Protein AF-A0A5K1EY61-F1 (afdb_monomer)

Foldseek 3Di:
DVVVLVVQCVVVVVPCVPSVVVVVVVVCCCVPPVLALVNLLCQCQQLLALPDPPHDDDVSSVVSVLVVCVVPPVDVVVSVVVVVVSVCSNVCDDPSVDPVNVVCSNVDDD

Structure (mmCIF, N/CA/C/O backbone):
data_AF-A0A5K1EY61-F1
#
_entry.id   AF-A0A5K1EY61-F1
#
loop_
_atom_site.group_PDB
_atom_site.id
_atom_site.type_symbol
_atom_site.label_atom_id
_atom_site.label_alt_id
_atom_site.label_comp_id
_atom_site.label_asym_id
_atom_site.label_entity_id
_atom_site.label_seq_id
_atom_site.pdbx_PDB_ins_code
_atom_site.Cartn_x
_atom_site.Cartn_y
_atom_site.Cartn_z
_atom_site.occupancy
_atom_site.B_iso_or_equiv
_atom_site.auth_seq_id
_atom_site.auth_comp_id
_atom_site.auth_asym_id
_atom_site.auth_atom_id
_atom_site.pdbx_PDB_model_num
ATOM 1 N N . MET A 1 1 ? -5.819 0.791 8.624 1.00 80.81 1 MET A N 1
ATOM 2 C CA . MET A 1 1 ? -7.039 0.829 9.470 1.00 80.81 1 MET A CA 1
ATOM 3 C C . MET A 1 1 ? -6.735 1.360 10.883 1.00 80.81 1 MET A C 1
ATOM 5 O O . MET A 1 1 ? -7.603 1.911 11.556 1.00 80.81 1 MET A O 1
ATOM 9 N N . ASP A 1 2 ? -5.477 1.289 11.313 1.00 83.31 2 ASP A N 1
ATOM 10 C CA . ASP A 1 2 ? -5.056 1.520 12.703 1.00 83.31 2 ASP A CA 1
ATOM 11 C C . ASP A 1 2 ? -5.276 2.942 13.202 1.00 83.31 2 ASP A C 1
ATOM 13 O O . ASP A 1 2 ? -5.780 3.120 14.304 1.00 83.31 2 ASP A O 1
ATOM 17 N N . ARG A 1 3 ? -5.040 3.961 12.366 1.00 86.12 3 ARG A N 1
ATOM 18 C CA . ARG A 1 3 ? -5.300 5.365 12.738 1.00 86.12 3 ARG A CA 1
ATOM 19 C C . ARG A 1 3 ? -6.744 5.602 13.191 1.00 86.12 3 ARG A C 1
ATOM 21 O O . ARG A 1 3 ? -6.980 6.357 14.128 1.00 86.12 3 ARG A O 1
ATOM 28 N N . ALA A 1 4 ? -7.716 4.960 12.537 1.00 88.75 4 ALA A N 1
ATOM 29 C CA . ALA A 1 4 ? -9.123 5.081 12.914 1.00 88.75 4 ALA A CA 1
ATOM 30 C C . ALA A 1 4 ? -9.401 4.376 14.250 1.00 88.75 4 ALA A C 1
ATOM 32 O O . ALA A 1 4 ? -10.068 4.930 15.123 1.00 88.75 4 ALA A O 1
ATOM 33 N N . LYS A 1 5 ? -8.836 3.179 14.443 1.00 92.19 5 LYS A N 1
ATOM 34 C CA . LYS A 1 5 ? -8.915 2.435 15.706 1.00 92.19 5 LYS A CA 1
ATOM 35 C C . LYS A 1 5 ? -8.301 3.204 16.873 1.00 92.19 5 LYS A C 1
ATOM 37 O O . LYS A 1 5 ? -8.934 3.304 17.926 1.00 92.19 5 LYS A O 1
ATOM 42 N N . GLU A 1 6 ? -7.116 3.773 16.683 1.00 93.88 6 GLU A N 1
ATOM 43 C CA . GLU A 1 6 ? -6.425 4.604 17.671 1.00 93.88 6 GLU A CA 1
ATOM 44 C C . GLU A 1 6 ? -7.254 5.835 18.039 1.00 93.88 6 GLU A C 1
ATOM 46 O O . GLU A 1 6 ? -7.512 6.049 19.220 1.00 93.88 6 GLU A O 1
ATOM 51 N N . ALA A 1 7 ? -7.792 6.562 17.054 1.00 95.06 7 ALA A N 1
ATOM 52 C CA . ALA A 1 7 ? -8.670 7.702 17.317 1.00 95.06 7 ALA A CA 1
ATOM 53 C C . ALA A 1 7 ? -9.920 7.309 18.131 1.00 95.06 7 ALA A C 1
ATOM 55 O O . ALA A 1 7 ? -10.313 8.022 19.054 1.00 95.06 7 ALA A O 1
ATOM 56 N N . ILE A 1 8 ? -10.528 6.149 17.849 1.00 95.12 8 ILE A N 1
ATOM 57 C CA . ILE A 1 8 ? -11.657 5.627 18.639 1.00 95.12 8 ILE A CA 1
ATOM 58 C C . ILE A 1 8 ? -11.219 5.316 20.076 1.00 95.12 8 ILE A C 1
ATOM 60 O O . ILE A 1 8 ? -11.918 5.683 21.023 1.00 95.12 8 ILE A O 1
ATOM 64 N N . ARG A 1 9 ? -10.072 4.651 20.262 1.00 96.12 9 ARG A N 1
ATOM 65 C CA . ARG A 1 9 ? -9.521 4.354 21.594 1.00 96.12 9 ARG A CA 1
ATOM 66 C C . ARG A 1 9 ? -9.304 5.639 22.388 1.00 96.12 9 ARG A C 1
ATOM 68 O O . ARG A 1 9 ? -9.690 5.698 23.558 1.00 96.12 9 ARG A O 1
ATOM 75 N N . ASP A 1 10 ? -8.704 6.639 21.757 1.00 96.25 10 ASP A N 1
ATOM 76 C CA . ASP A 1 10 ? -8.328 7.896 22.396 1.00 96.25 10 ASP A CA 1
ATOM 77 C C . ASP A 1 10 ? -9.579 8.710 22.768 1.00 96.25 10 ASP A C 1
ATOM 79 O O . ASP A 1 10 ? -9.705 9.154 23.912 1.00 96.25 10 ASP A O 1
ATOM 83 N N . ASN A 1 11 ? -10.583 8.767 21.884 1.00 95.94 11 ASN A N 1
ATOM 84 C CA . ASN A 1 11 ? -11.894 9.364 22.176 1.00 95.94 11 ASN A CA 1
ATOM 85 C C . ASN A 1 11 ? -12.618 8.665 23.338 1.00 95.94 11 ASN A C 1
ATOM 87 O O . ASN A 1 11 ? -13.291 9.308 24.145 1.00 95.94 11 ASN A O 1
ATOM 91 N N . MET A 1 12 ? -12.442 7.348 23.472 1.00 95.81 12 MET A N 1
ATOM 92 C CA . MET A 1 12 ? -12.976 6.558 24.587 1.00 95.81 12 MET A CA 1
ATOM 93 C C . MET A 1 12 ? -12.073 6.592 25.832 1.00 95.81 12 MET A C 1
ATOM 95 O O . MET A 1 12 ? -12.284 5.815 26.770 1.00 95.81 12 MET A O 1
ATOM 99 N N . LYS A 1 13 ? -11.071 7.483 25.872 1.00 96.00 13 LYS A N 1
ATOM 100 C CA . LYS A 1 13 ? -10.114 7.660 26.979 1.00 96.00 13 LYS A CA 1
ATOM 101 C C . LYS A 1 13 ? -9.411 6.357 27.372 1.00 96.00 13 LYS A C 1
ATOM 103 O O . LYS A 1 13 ? -9.231 6.072 28.555 1.00 96.00 13 LYS A O 1
ATOM 108 N N . GLY A 1 14 ? -9.112 5.501 26.395 1.00 94.62 14 GLY A N 1
ATOM 109 C CA . GLY A 1 14 ? -8.476 4.205 26.633 1.00 94.62 14 GLY A CA 1
ATOM 110 C C . GLY A 1 14 ? -9.349 3.184 27.376 1.00 94.62 14 GLY A C 1
ATOM 111 O O . GLY A 1 14 ? -8.860 2.110 27.733 1.00 94.62 14 GLY A O 1
ATOM 112 N N . LYS A 1 15 ? -10.650 3.443 27.579 1.00 95.81 15 LYS A N 1
ATOM 113 C CA . LYS A 1 15 ? -11.561 2.505 28.253 1.00 95.81 15 LYS A CA 1
ATOM 114 C C . LYS A 1 15 ? -11.868 1.304 27.358 1.00 95.81 15 LYS A C 1
ATOM 116 O O . LYS A 1 15 ? -12.830 1.311 26.592 1.00 95.81 15 LYS A O 1
ATOM 121 N N . LYS A 1 16 ? -11.074 0.239 27.510 1.00 94.62 16 LYS A N 1
ATOM 122 C CA . LYS A 1 16 ? -11.127 -0.995 26.700 1.00 94.62 16 LYS A CA 1
ATOM 123 C C . LYS A 1 16 ? -12.533 -1.570 26.513 1.00 94.62 16 LYS A C 1
ATOM 125 O O . LYS A 1 16 ? -12.886 -1.955 25.405 1.00 94.62 16 LYS A O 1
ATOM 130 N N . LYS A 1 17 ? -13.357 -1.566 27.567 1.00 96.19 17 LYS A N 1
ATOM 131 C CA . LYS A 1 17 ? -14.745 -2.065 27.520 1.00 96.19 17 LYS A CA 1
ATOM 132 C C . LYS A 1 17 ? -15.632 -1.326 26.505 1.00 96.19 17 LYS A C 1
ATOM 134 O O . LYS A 1 17 ? -16.586 -1.917 26.023 1.00 96.19 17 LYS A O 1
ATOM 139 N N . LEU A 1 18 ? -15.324 -0.066 26.189 1.00 94.12 18 LEU A N 1
ATOM 140 C CA . LEU A 1 18 ? -16.120 0.765 25.282 1.00 94.12 18 LEU A CA 1
ATOM 141 C C . LEU A 1 18 ? -15.687 0.613 23.820 1.00 94.12 18 LEU A C 1
ATOM 143 O O . LEU A 1 18 ? -16.538 0.484 22.948 1.00 94.12 18 LEU A O 1
ATOM 147 N N . TYR A 1 19 ? -14.378 0.610 23.540 1.00 95.94 19 TYR A N 1
ATOM 148 C CA . TYR A 1 19 ? -13.897 0.589 22.153 1.00 95.94 19 TYR A CA 1
ATOM 149 C C . TYR A 1 19 ? -13.656 -0.815 21.590 1.00 95.94 19 TYR A C 1
ATOM 151 O O . TYR A 1 19 ? -13.718 -0.975 20.376 1.00 95.94 19 TYR A O 1
ATOM 159 N N . MET A 1 20 ? -13.406 -1.840 22.417 1.00 96.31 20 MET A N 1
ATOM 160 C CA . MET A 1 20 ? -13.146 -3.193 21.897 1.00 96.31 20 MET A CA 1
ATOM 161 C C . MET A 1 20 ? -14.306 -3.781 21.084 1.00 96.31 20 MET A C 1
ATOM 163 O O . MET A 1 20 ? -14.026 -4.361 20.036 1.00 96.31 20 MET A O 1
A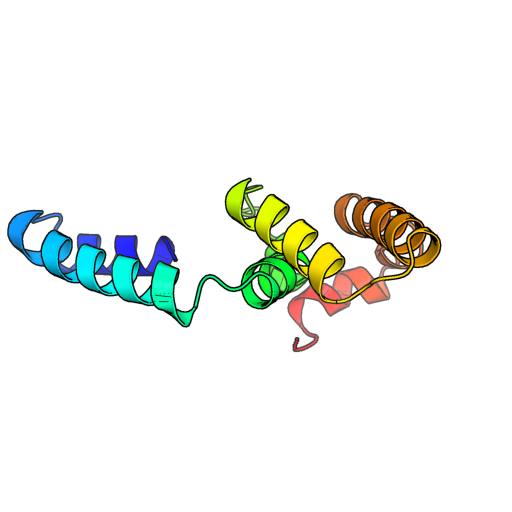TOM 167 N N . PRO A 1 21 ? -15.586 -3.632 21.488 1.00 96.62 21 PRO A N 1
ATOM 168 C CA . PRO A 1 21 ? -16.701 -4.083 20.655 1.00 96.62 21 PRO A CA 1
ATOM 169 C C . PRO A 1 21 ? -16.729 -3.377 19.293 1.00 96.62 21 PRO A C 1
ATOM 171 O O . PRO A 1 21 ? -16.976 -4.012 18.275 1.00 96.62 21 PRO A O 1
ATOM 174 N N . ILE A 1 22 ? -16.407 -2.078 19.267 1.00 94.44 22 ILE A N 1
ATOM 175 C CA . ILE A 1 22 ? -16.347 -1.282 18.035 1.00 94.44 22 ILE A CA 1
ATOM 176 C C . ILE A 1 22 ? -15.204 -1.774 17.146 1.00 94.44 22 ILE A C 1
ATOM 178 O O . ILE A 1 22 ? -15.415 -2.023 15.965 1.00 94.44 22 ILE A O 1
ATOM 182 N N . TRP A 1 23 ? 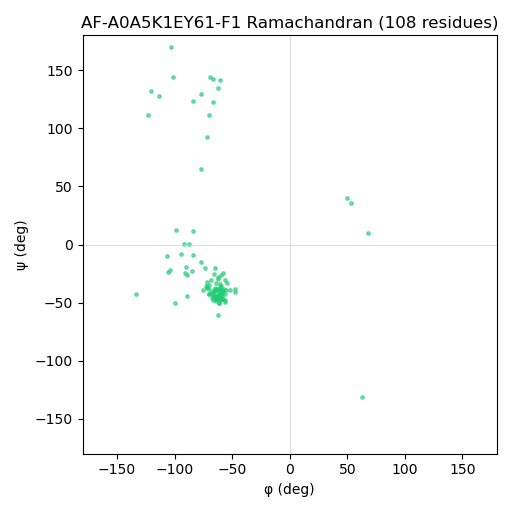-14.006 -1.965 17.706 1.00 94.75 23 TRP A N 1
ATOM 183 C CA . TRP A 1 23 ? -12.865 -2.510 16.968 1.00 94.75 23 TRP A CA 1
ATOM 184 C C . TRP A 1 23 ? -13.187 -3.870 16.355 1.00 94.75 23 TRP A C 1
ATOM 186 O O . TRP A 1 23 ? -12.883 -4.065 15.185 1.00 94.75 23 TRP A O 1
ATOM 196 N N . LYS A 1 24 ? -13.866 -4.756 17.098 1.00 94.38 24 LYS A N 1
ATOM 197 C CA . LYS A 1 24 ? -14.283 -6.071 16.597 1.00 94.38 24 LYS A CA 1
ATOM 198 C C . LYS A 1 24 ? -15.208 -5.958 15.381 1.00 94.38 24 LYS A C 1
ATOM 200 O O . LYS A 1 24 ? -14.971 -6.627 14.384 1.00 94.38 24 LYS A O 1
ATOM 205 N N . ILE A 1 25 ? -16.213 -5.079 15.434 1.00 92.50 25 ILE A N 1
ATOM 206 C CA . ILE A 1 25 ? -17.108 -4.832 14.291 1.00 92.50 25 ILE A CA 1
ATOM 207 C C . ILE A 1 25 ? -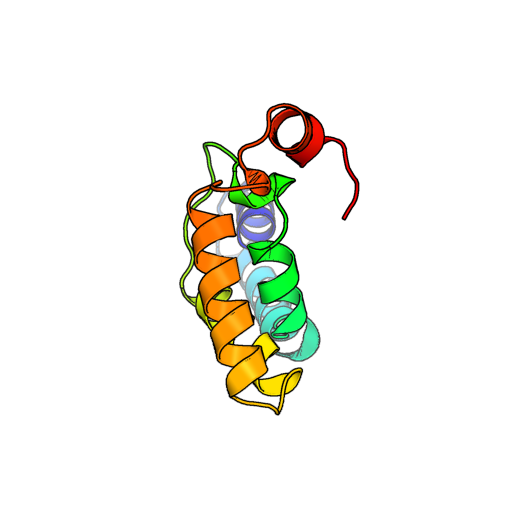16.311 -4.314 13.090 1.00 92.50 25 ILE A C 1
ATOM 209 O O . ILE A 1 25 ? -16.547 -4.739 11.960 1.00 92.50 25 ILE A O 1
ATOM 213 N N . ILE A 1 26 ? -15.367 -3.395 13.316 1.00 89.12 26 ILE A N 1
ATOM 214 C CA . ILE A 1 26 ? -14.558 -2.864 12.220 1.00 89.12 26 ILE A CA 1
ATOM 215 C C . ILE A 1 26 ? -13.649 -3.952 11.640 1.00 89.12 26 ILE A C 1
ATOM 217 O O . ILE A 1 26 ? -13.531 -4.023 10.423 1.00 89.12 26 ILE A O 1
ATOM 221 N N . ASP A 1 27 ? -13.062 -4.813 12.468 1.00 87.94 27 ASP A N 1
ATOM 222 C CA . ASP A 1 27 ? -12.241 -5.938 12.010 1.00 87.94 27 ASP A CA 1
ATOM 223 C C . ASP A 1 27 ? -13.037 -6.920 11.160 1.00 87.94 27 ASP A C 1
ATOM 225 O O . ASP A 1 27 ? -12.616 -7.256 10.058 1.00 87.94 27 ASP A O 1
ATOM 229 N N . GLU A 1 28 ? -14.234 -7.304 11.603 1.00 88.75 28 GLU A N 1
ATOM 230 C CA . GLU A 1 28 ? -15.120 -8.181 10.833 1.00 88.75 28 GLU A CA 1
ATOM 231 C C . GLU A 1 28 ? -15.476 -7.575 9.465 1.00 88.75 28 GLU A C 1
ATOM 233 O O . GLU A 1 28 ? -15.466 -8.266 8.444 1.00 88.75 28 GLU A O 1
ATOM 238 N N . ARG A 1 29 ? -15.749 -6.264 9.411 1.00 85.38 29 ARG A N 1
ATOM 239 C CA . ARG A 1 29 ? -16.028 -5.563 8.145 1.00 85.38 29 ARG A CA 1
ATOM 240 C C . ARG A 1 29 ? -14.788 -5.384 7.284 1.00 85.38 29 ARG A C 1
ATOM 242 O O . ARG A 1 29 ? -14.885 -5.469 6.060 1.00 85.38 29 ARG A O 1
ATOM 249 N N . TRP A 1 30 ? -13.641 -5.146 7.906 1.00 80.00 30 TRP A N 1
ATOM 250 C CA . TRP A 1 30 ? -12.370 -5.042 7.217 1.00 80.00 30 TRP A CA 1
ATOM 251 C C . TRP A 1 30 ? -12.065 -6.370 6.536 1.00 80.00 30 TRP A C 1
ATOM 253 O O . TRP A 1 30 ? -12.083 -6.417 5.312 1.00 80.00 30 TRP A O 1
ATOM 263 N N . SER A 1 31 ? -11.941 -7.462 7.286 1.00 76.69 31 SER A N 1
ATOM 264 C CA . SER A 1 31 ? -11.642 -8.786 6.736 1.00 76.69 31 SER A CA 1
ATOM 265 C C . SER A 1 31 ? -12.694 -9.280 5.735 1.00 76.69 31 SER A C 1
ATOM 267 O O . SER A 1 31 ? -12.336 -9.889 4.733 1.00 76.69 31 SER A O 1
ATOM 269 N N . GLY A 1 32 ? -13.983 -9.011 5.972 1.00 75.00 32 GLY A N 1
ATOM 270 C CA . GLY A 1 32 ? -15.068 -9.539 5.137 1.00 75.00 32 GLY A CA 1
ATOM 271 C C . GLY A 1 32 ? -15.403 -8.731 3.877 1.00 75.00 32 GLY A C 1
ATOM 272 O O . GLY A 1 32 ? -16.014 -9.277 2.960 1.00 75.00 32 GLY A O 1
ATOM 273 N N . GLN A 1 33 ? -15.073 -7.435 3.815 1.00 70.06 33 GLN A N 1
ATOM 274 C CA . GLN A 1 33 ? -15.527 -6.559 2.718 1.00 70.06 33 GLN A CA 1
ATOM 275 C C . GLN A 1 33 ? -14.422 -5.683 2.122 1.00 70.06 33 GLN A C 1
ATOM 277 O O . GLN A 1 33 ? -14.364 -5.533 0.898 1.00 70.06 33 GLN A O 1
ATOM 282 N N . LEU A 1 34 ? -13.565 -5.101 2.965 1.00 64.94 34 LEU A N 1
ATOM 283 C CA . LEU A 1 34 ? -12.619 -4.049 2.567 1.00 64.94 34 LEU A CA 1
ATOM 284 C C . LEU A 1 34 ? -11.171 -4.538 2.428 1.00 64.94 34 LEU A C 1
ATOM 286 O O . LEU A 1 34 ? -10.407 -3.938 1.676 1.00 64.94 34 LEU A O 1
ATOM 290 N N . HIS A 1 35 ? -10.797 -5.645 3.069 1.00 64.50 35 HIS A N 1
ATOM 291 C CA . HIS A 1 35 ? -9.491 -6.293 2.962 1.00 64.50 35 HIS A CA 1
ATOM 292 C C . HIS A 1 35 ? -9.407 -7.081 1.653 1.00 64.50 35 HIS A C 1
ATOM 294 O O . HIS A 1 35 ? -9.381 -8.310 1.616 1.00 64.50 35 HIS A O 1
ATOM 300 N N . ARG A 1 36 ? -9.450 -6.335 0.550 1.00 78.38 36 ARG A N 1
ATOM 301 C CA . ARG A 1 36 ? 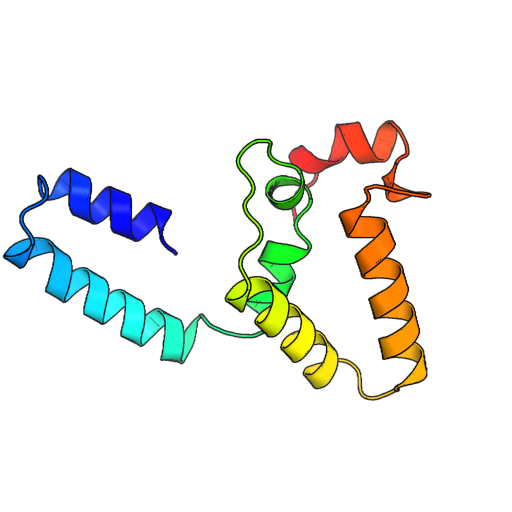-9.264 -6.865 -0.795 1.00 78.38 36 ARG A CA 1
ATOM 302 C C . ARG A 1 36 ? -7.847 -6.551 -1.256 1.00 78.38 36 ARG A C 1
ATOM 304 O O . ARG A 1 36 ? -7.387 -5.436 -0.988 1.00 78.38 36 ARG A O 1
ATOM 311 N N . PRO A 1 37 ? -7.217 -7.455 -2.020 1.00 87.50 37 PRO A N 1
ATOM 312 C CA . PRO A 1 37 ? -5.904 -7.219 -2.610 1.00 87.50 37 PRO A CA 1
ATOM 313 C C . PRO A 1 37 ? -5.793 -5.850 -3.304 1.00 87.50 37 PRO A C 1
ATOM 315 O O . PRO A 1 37 ? -4.823 -5.122 -3.116 1.00 87.50 37 PRO A O 1
ATOM 318 N N . LEU A 1 38 ? -6.861 -5.412 -3.983 1.00 88.94 38 LEU A N 1
ATOM 319 C CA . LEU A 1 38 ? -6.912 -4.106 -4.645 1.00 88.94 38 LEU A CA 1
ATOM 320 C C . LEU A 1 38 ? -6.738 -2.909 -3.693 1.00 88.94 38 LEU A C 1
ATOM 322 O O . LEU A 1 38 ? -6.080 -1.938 -4.053 1.00 88.94 38 LEU A O 1
ATOM 326 N N . HIS A 1 39 ? -7.291 -2.956 -2.477 1.00 88.12 39 HIS A N 1
ATOM 327 C CA . HIS A 1 39 ? -7.109 -1.871 -1.505 1.00 88.12 39 HIS A CA 1
ATOM 328 C C . HIS A 1 39 ? -5.682 -1.846 -0.949 1.00 88.12 39 HIS A C 1
ATOM 330 O O . HIS A 1 39 ? -5.125 -0.765 -0.752 1.00 88.12 39 HIS A O 1
ATOM 336 N N . ALA A 1 40 ? -5.083 -3.020 -0.722 1.00 89.81 40 ALA A N 1
ATOM 337 C CA . ALA A 1 40 ? -3.687 -3.131 -0.309 1.00 89.81 40 ALA A CA 1
ATOM 338 C C . ALA A 1 40 ? -2.749 -2.598 -1.403 1.00 89.81 40 ALA A C 1
ATOM 340 O O . ALA A 1 40 ? -1.909 -1.743 -1.119 1.00 89.81 40 ALA A O 1
ATOM 341 N N . ALA A 1 41 ? -2.970 -2.993 -2.661 1.00 92.00 41 ALA A N 1
ATOM 342 C CA . ALA A 1 41 ? -2.246 -2.472 -3.817 1.00 92.00 41 ALA A CA 1
ATOM 343 C C . ALA A 1 41 ? -2.404 -0.951 -3.966 1.00 92.00 41 ALA A C 1
ATOM 345 O O . ALA A 1 41 ? -1.407 -0.243 -4.099 1.00 92.00 41 ALA A O 1
ATOM 346 N N . ALA A 1 42 ? -3.631 -0.429 -3.868 1.00 91.50 42 ALA A N 1
ATOM 347 C CA . ALA A 1 42 ? -3.893 1.007 -3.960 1.00 91.50 42 ALA A CA 1
ATOM 348 C C . ALA A 1 42 ? -3.169 1.797 -2.860 1.00 91.50 42 ALA A C 1
ATOM 350 O O . ALA A 1 42 ? -2.584 2.843 -3.132 1.00 91.50 42 ALA A O 1
ATOM 351 N N . TYR A 1 43 ? -3.168 1.295 -1.623 1.00 90.00 43 TYR A N 1
ATOM 352 C CA . TYR A 1 43 ? -2.421 1.920 -0.533 1.00 90.00 43 TYR A CA 1
ATOM 353 C C . TYR A 1 43 ? -0.904 1.843 -0.762 1.00 90.00 43 TYR A C 1
ATOM 355 O O . TYR A 1 43 ? -0.211 2.844 -0.572 1.00 90.00 43 TYR A O 1
ATOM 363 N N . TYR A 1 44 ? -0.387 0.684 -1.184 1.00 92.00 44 TYR A N 1
ATOM 364 C CA . TYR A 1 44 ? 1.045 0.461 -1.412 1.00 92.00 44 TYR A CA 1
ATOM 365 C C . TYR A 1 44 ? 1.599 1.366 -2.520 1.00 92.00 44 TYR A C 1
ATOM 367 O O . TYR A 1 44 ? 2.672 1.954 -2.366 1.00 92.00 44 TYR A O 1
ATOM 375 N N . LEU A 1 45 ? 0.867 1.475 -3.631 1.00 91.50 45 LEU A N 1
ATOM 376 C CA . LEU A 1 45 ? 1.280 2.202 -4.832 1.00 91.50 45 LEU A CA 1
ATOM 377 C C . LEU A 1 45 ? 0.993 3.705 -4.761 1.00 91.50 45 LEU A C 1
ATOM 379 O O . LEU A 1 45 ? 1.456 4.442 -5.626 1.00 91.50 45 LEU A O 1
ATOM 383 N N . ASN A 1 46 ? 0.256 4.184 -3.753 1.00 91.38 46 ASN A N 1
ATOM 384 C CA . ASN A 1 46 ? -0.039 5.606 -3.604 1.00 91.38 46 ASN A CA 1
ATOM 385 C C . ASN A 1 46 ? 1.229 6.391 -3.208 1.00 91.38 46 ASN A C 1
ATOM 387 O O . ASN A 1 46 ? 1.674 6.286 -2.057 1.00 91.38 46 ASN A O 1
ATOM 391 N N . PRO A 1 47 ? 1.784 7.253 -4.085 1.00 89.44 47 PRO A N 1
ATOM 392 C CA . PRO A 1 47 ? 3.017 7.983 -3.796 1.00 89.44 47 PRO A CA 1
ATOM 393 C C . PRO A 1 47 ? 2.869 8.963 -2.627 1.00 89.44 47 PRO A C 1
ATOM 395 O O . PRO A 1 47 ? 3.806 9.151 -1.849 1.00 89.44 47 PRO A O 1
ATOM 398 N N . ALA A 1 48 ? 1.684 9.557 -2.463 1.00 89.44 48 ALA A N 1
ATOM 399 C CA . ALA A 1 48 ? 1.400 10.490 -1.378 1.00 89.44 48 ALA A CA 1
ATOM 400 C C . ALA A 1 48 ? 1.450 9.817 -0.001 1.00 89.44 48 ALA A C 1
ATOM 402 O O . ALA A 1 48 ? 1.593 10.511 1.001 1.00 89.44 48 ALA A O 1
ATOM 403 N N . ILE A 1 49 ? 1.326 8.486 0.049 1.00 89.31 49 ILE A N 1
ATOM 404 C CA . ILE A 1 49 ? 1.440 7.676 1.263 1.00 89.31 49 ILE A CA 1
ATOM 405 C C . ILE A 1 49 ? 2.831 7.040 1.349 1.00 89.31 49 ILE A C 1
ATOM 407 O O . ILE A 1 49 ? 3.494 7.172 2.378 1.00 89.31 49 ILE A O 1
ATOM 411 N N . ARG A 1 50 ? 3.287 6.378 0.276 1.00 89.81 50 ARG A N 1
ATOM 412 C CA . ARG A 1 50 ? 4.529 5.586 0.238 1.00 89.81 50 ARG A CA 1
ATOM 413 C C . ARG A 1 50 ? 5.766 6.389 0.624 1.00 89.81 50 ARG A C 1
ATOM 415 O O . ARG A 1 50 ? 6.650 5.857 1.286 1.00 89.81 50 ARG A O 1
ATOM 422 N N . TYR A 1 51 ? 5.829 7.653 0.210 1.00 89.12 51 TYR A N 1
ATOM 423 C CA . TYR A 1 51 ? 6.998 8.511 0.424 1.00 89.12 51 TYR A CA 1
ATOM 424 C C . TYR A 1 51 ? 6.858 9.458 1.623 1.00 89.12 51 TYR A C 1
ATOM 426 O O . TYR A 1 51 ? 7.658 10.384 1.765 1.00 89.12 51 TYR A O 1
ATOM 434 N N . LEU A 1 52 ? 5.857 9.263 2.489 1.00 89.06 52 LEU A N 1
ATOM 435 C CA . LEU A 1 52 ? 5.769 10.033 3.729 1.00 89.06 52 LEU A CA 1
ATOM 436 C C . LEU A 1 52 ? 6.932 9.675 4.664 1.00 89.06 52 LEU A C 1
ATOM 438 O O . LEU A 1 52 ? 7.243 8.494 4.815 1.00 89.06 52 LEU A O 1
ATOM 442 N N . PRO A 1 53 ? 7.508 10.645 5.398 1.00 88.19 53 PRO A N 1
ATOM 443 C CA . PRO A 1 53 ? 8.529 10.359 6.412 1.00 88.19 53 PRO A CA 1
ATOM 444 C C . PRO A 1 53 ? 8.051 9.399 7.511 1.00 88.19 53 PRO A C 1
ATOM 446 O O . PRO A 1 53 ? 8.849 8.732 8.160 1.00 88.19 53 PRO A O 1
ATOM 449 N N . THR A 1 54 ? 6.738 9.343 7.737 1.00 87.69 54 THR A N 1
ATOM 450 C CA . THR A 1 54 ? 6.086 8.483 8.730 1.00 87.69 54 THR A CA 1
ATOM 451 C C . THR A 1 54 ? 5.652 7.132 8.165 1.00 87.69 54 THR A C 1
ATOM 453 O O . THR A 1 54 ? 5.063 6.333 8.899 1.00 87.69 54 THR A O 1
ATOM 456 N N . PHE A 1 55 ? 5.903 6.871 6.879 1.00 87.44 55 PHE A N 1
ATOM 457 C CA . PHE A 1 55 ? 5.527 5.619 6.243 1.00 87.44 55 PHE A CA 1
ATOM 458 C C . PHE A 1 55 ? 6.252 4.440 6.900 1.00 87.44 55 PHE A C 1
ATOM 460 O O . PHE A 1 55 ? 7.459 4.472 7.137 1.00 87.44 55 PHE A O 1
ATOM 467 N N . LYS A 1 56 ? 5.502 3.374 7.176 1.00 86.75 56 LYS A N 1
ATOM 468 C CA . LYS A 1 56 ? 6.031 2.106 7.676 1.00 86.75 56 LYS A CA 1
ATOM 469 C C . LYS A 1 56 ? 5.659 1.012 6.692 1.00 86.75 56 LYS A C 1
ATOM 471 O O . LYS A 1 56 ? 4.502 0.924 6.284 1.00 86.75 56 LYS A O 1
ATOM 476 N N . LYS A 1 57 ? 6.641 0.184 6.326 1.00 84.44 57 LYS A N 1
ATOM 477 C CA . LYS A 1 57 ? 6.378 -1.029 5.551 1.00 84.44 57 LYS A CA 1
ATOM 478 C C . LYS A 1 57 ? 5.568 -1.986 6.421 1.00 84.44 57 LYS A C 1
ATOM 480 O O . LYS A 1 57 ? 5.994 -2.341 7.517 1.00 84.44 57 LYS A O 1
ATOM 485 N N . ASP A 1 58 ? 4.410 -2.367 5.911 1.00 88.75 58 ASP A N 1
ATOM 486 C CA . ASP A 1 58 ? 3.496 -3.315 6.524 1.00 88.75 58 ASP A CA 1
ATOM 487 C C . ASP A 1 58 ? 3.447 -4.565 5.639 1.00 88.75 58 ASP A C 1
ATOM 489 O O . ASP A 1 58 ? 3.259 -4.456 4.424 1.00 88.75 58 ASP A O 1
ATOM 493 N N . ARG A 1 59 ? 3.668 -5.740 6.241 1.00 89.94 59 ARG A N 1
ATOM 494 C CA . ARG A 1 59 ? 3.728 -7.007 5.501 1.00 89.94 59 ARG A CA 1
ATOM 495 C C . ARG A 1 59 ? 2.366 -7.425 4.961 1.00 89.94 59 ARG A C 1
ATOM 497 O O . ARG A 1 59 ? 2.321 -7.984 3.874 1.00 89.94 59 ARG A O 1
ATOM 504 N N . GLU A 1 60 ? 1.273 -7.155 5.674 1.00 87.25 60 GLU A N 1
ATOM 505 C CA . GLU A 1 60 ? -0.075 -7.484 5.192 1.00 87.25 60 GLU A CA 1
ATOM 506 C C . GLU A 1 60 ? -0.409 -6.660 3.947 1.00 87.25 60 GLU A C 1
ATOM 508 O O . GLU A 1 60 ? -0.957 -7.178 2.978 1.00 87.25 60 GLU A O 1
ATOM 513 N N . VAL A 1 61 ? -0.005 -5.387 3.935 1.00 89.12 61 VAL A N 1
ATOM 514 C CA . VAL A 1 61 ? -0.158 -4.515 2.762 1.00 89.12 61 VAL A CA 1
ATOM 515 C C . VAL A 1 61 ? 0.710 -4.989 1.593 1.00 89.12 61 VAL A C 1
ATOM 517 O O . VAL A 1 61 ? 0.262 -4.963 0.449 1.00 89.12 61 VAL A O 1
ATOM 520 N N . GLU A 1 62 ? 1.952 -5.396 1.858 1.00 92.06 62 GLU A N 1
ATOM 521 C CA . GLU A 1 62 ? 2.860 -5.907 0.826 1.00 92.06 62 GLU A CA 1
ATOM 522 C C . GLU A 1 62 ? 2.344 -7.208 0.203 1.00 92.06 62 GLU A C 1
ATOM 524 O O . GLU A 1 62 ? 2.239 -7.284 -1.020 1.00 92.06 62 GLU A O 1
ATOM 529 N N . TYR A 1 63 ? 1.943 -8.185 1.020 1.00 91.62 63 TYR A N 1
ATOM 530 C CA . TYR A 1 63 ? 1.351 -9.427 0.524 1.00 91.62 63 TYR A CA 1
ATOM 531 C C . TYR A 1 63 ? 0.032 -9.18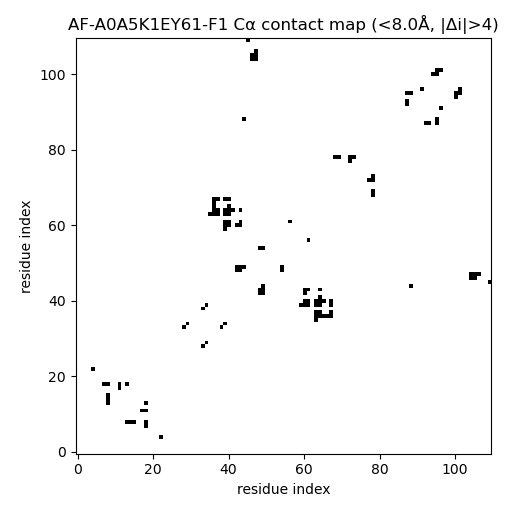0 -0.201 1.00 91.62 63 TYR A C 1
ATOM 533 O O . TYR A 1 63 ? -0.137 -9.665 -1.311 1.00 91.62 63 TYR A O 1
ATOM 541 N N . GLY A 1 64 ? -0.852 -8.338 0.339 1.00 91.69 64 GLY A N 1
ATOM 542 C CA . GLY A 1 64 ? -2.103 -8.005 -0.339 1.00 91.69 64 GLY A CA 1
ATOM 543 C C . GLY A 1 64 ? -1.895 -7.308 -1.691 1.00 91.69 64 GLY A C 1
ATOM 544 O O . GLY A 1 64 ? -2.715 -7.462 -2.592 1.00 91.69 64 GLY A O 1
ATOM 545 N N . MET A 1 65 ? -0.807 -6.553 -1.865 1.00 93.56 65 MET A N 1
ATOM 546 C CA . MET A 1 65 ? -0.445 -5.980 -3.164 1.00 93.56 65 MET A CA 1
ATOM 547 C C . MET A 1 65 ? 0.019 -7.060 -4.151 1.00 93.56 65 MET A C 1
ATOM 549 O O . MET A 1 65 ? -0.416 -7.035 -5.302 1.00 93.56 65 MET A O 1
ATOM 553 N N . LEU A 1 66 ? 0.830 -8.023 -3.702 1.00 93.19 66 LEU A N 1
ATOM 554 C CA . LEU A 1 66 ? 1.256 -9.165 -4.520 1.00 93.19 66 LEU A CA 1
ATOM 555 C C . LEU A 1 66 ? 0.065 -10.048 -4.916 1.00 93.19 66 LEU A C 1
ATOM 557 O O . LEU A 1 66 ? -0.128 -10.295 -6.103 1.00 93.19 66 LEU A O 1
ATOM 561 N N . ASP A 1 67 ? -0.808 -10.383 -3.963 1.00 93.00 67 ASP A N 1
ATOM 562 C CA . ASP A 1 67 ? -2.057 -11.110 -4.222 1.00 93.00 67 ASP A CA 1
ATOM 563 C C . ASP A 1 67 ? -2.910 -10.396 -5.286 1.00 93.00 67 ASP A C 1
ATOM 565 O O . ASP A 1 67 ? -3.621 -11.021 -6.070 1.00 93.00 67 ASP A O 1
ATOM 569 N N . CYS A 1 68 ? -2.860 -9.059 -5.334 1.00 93.56 68 CYS A N 1
ATOM 570 C CA . CYS A 1 68 ? -3.616 -8.288 -6.315 1.00 93.56 68 CYS A CA 1
ATOM 571 C C . CYS A 1 68 ? -3.060 -8.471 -7.723 1.00 93.56 68 CYS A C 1
ATOM 573 O O . CYS A 1 68 ? -3.832 -8.510 -8.679 1.00 93.56 68 CYS A O 1
ATOM 575 N N . ILE A 1 69 ? -1.738 -8.549 -7.849 1.00 93.94 69 ILE A N 1
ATOM 576 C CA . ILE A 1 69 ? -1.066 -8.781 -9.126 1.00 93.94 69 ILE A CA 1
ATOM 577 C C . ILE A 1 69 ? -1.380 -10.192 -9.606 1.00 93.94 69 ILE A C 1
ATOM 579 O O . ILE A 1 69 ? -1.809 -10.342 -10.746 1.00 93.94 69 ILE A O 1
ATOM 583 N N . ASP A 1 70 ? -1.281 -11.185 -8.723 1.00 92.56 70 ASP A N 1
ATOM 584 C CA . ASP A 1 70 ? -1.575 -12.585 -9.046 1.00 92.56 70 ASP A CA 1
ATOM 585 C C . ASP A 1 70 ? -3.024 -12.779 -9.518 1.00 92.56 70 ASP A C 1
ATOM 587 O O . ASP A 1 70 ? -3.297 -13.577 -10.415 1.00 92.56 70 ASP A O 1
ATOM 591 N N . VAL A 1 71 ? -3.966 -12.018 -8.949 1.00 92.31 71 VAL A N 1
ATOM 592 C CA . VAL A 1 71 ? -5.379 -12.048 -9.354 1.00 92.31 71 VAL A CA 1
ATOM 593 C C . VAL A 1 71 ? -5.625 -11.324 -10.681 1.00 92.31 71 VAL A C 1
ATOM 595 O O . VAL A 1 71 ? -6.468 -11.764 -11.464 1.00 92.31 71 VAL A O 1
ATOM 598 N N . LEU A 1 72 ? -4.959 -10.192 -10.928 1.00 93.00 72 LEU A N 1
ATOM 599 C CA . LEU A 1 72 ? -5.242 -9.334 -12.087 1.00 93.00 72 LEU A CA 1
ATOM 600 C C . LEU A 1 72 ? -4.434 -9.693 -13.337 1.00 93.00 72 LEU A C 1
ATOM 602 O O . LEU A 1 72 ? -4.875 -9.387 -14.444 1.00 93.00 72 LEU A O 1
ATOM 606 N N . VAL A 1 73 ? -3.263 -10.303 -13.174 1.00 94.94 73 VAL A N 1
ATOM 607 C CA . VAL A 1 73 ? -2.299 -10.534 -14.252 1.00 94.94 73 VAL A CA 1
ATOM 608 C C . VAL A 1 73 ? -2.015 -12.023 -14.336 1.00 94.94 73 VAL A C 1
ATOM 610 O O . VAL A 1 73 ? -1.400 -12.589 -13.443 1.00 94.94 73 VAL A O 1
ATOM 613 N N . SER A 1 74 ? -2.465 -12.667 -15.412 1.00 94.06 74 SER A N 1
ATOM 614 C CA . SER A 1 74 ? -2.267 -14.111 -15.610 1.00 94.06 74 SER A CA 1
ATOM 615 C C . SER A 1 74 ? -0.977 -14.457 -16.362 1.00 94.06 74 SER A C 1
ATOM 617 O O . SER A 1 74 ? -0.532 -15.600 -16.300 1.00 94.06 74 SER A O 1
ATOM 619 N N . ASP A 1 75 ? -0.389 -13.504 -17.095 1.00 97.31 75 ASP A N 1
ATOM 620 C CA . ASP A 1 75 ? 0.854 -13.718 -17.840 1.00 97.31 75 ASP A CA 1
ATOM 621 C C . ASP A 1 75 ? 2.076 -13.535 -16.934 1.00 97.31 75 ASP A C 1
ATOM 623 O O . ASP A 1 75 ? 2.289 -12.477 -16.342 1.00 97.31 75 ASP A O 1
ATOM 627 N N . SER A 1 76 ? 2.917 -14.565 -16.855 1.00 94.31 76 SER A N 1
ATOM 628 C CA . SER A 1 76 ? 4.065 -14.565 -15.947 1.00 94.31 76 SER A CA 1
ATOM 629 C C . SER A 1 76 ? 5.148 -13.554 -16.341 1.00 94.31 76 SER A C 1
ATOM 631 O O . SER A 1 76 ? 5.836 -13.026 -15.473 1.00 94.31 76 SER A O 1
ATOM 633 N N . LYS A 1 77 ? 5.314 -13.245 -17.636 1.00 96.25 77 LYS A N 1
ATOM 634 C CA . LYS A 1 77 ? 6.316 -12.257 -18.074 1.00 96.25 77 LYS A CA 1
ATOM 635 C C . LYS A 1 77 ? 5.872 -10.844 -17.715 1.00 96.25 77 LYS A C 1
ATOM 637 O O . LYS A 1 77 ? 6.705 -10.004 -17.371 1.00 96.25 77 LYS A O 1
ATOM 642 N N . GLU A 1 78 ? 4.573 -10.579 -17.799 1.00 96.12 78 GLU A N 1
ATOM 643 C CA . GLU A 1 78 ? 3.992 -9.322 -17.344 1.00 96.12 78 GLU A CA 1
ATOM 644 C C . GLU A 1 78 ? 4.117 -9.171 -15.821 1.00 96.12 78 GLU A C 1
ATOM 646 O O . GLU A 1 78 ? 4.553 -8.116 -15.355 1.00 96.12 78 GLU A O 1
ATOM 651 N N . GLN A 1 79 ? 3.852 -10.233 -15.049 1.00 94.62 79 GLN A N 1
ATOM 652 C CA . GLN A 1 79 ? 4.095 -10.247 -13.598 1.00 94.62 79 GLN A CA 1
ATOM 653 C C . GLN A 1 79 ? 5.558 -9.911 -13.256 1.00 94.62 79 GLN A C 1
ATOM 655 O O . GLN A 1 79 ? 5.806 -9.017 -12.440 1.00 94.62 79 GLN A O 1
ATOM 660 N N . ASP A 1 80 ? 6.529 -10.546 -13.923 1.00 93.06 80 ASP A N 1
ATOM 661 C CA . ASP A 1 80 ? 7.960 -10.270 -13.724 1.00 93.06 80 ASP A CA 1
ATOM 662 C C . ASP A 1 80 ? 8.304 -8.794 -14.005 1.00 93.06 80 ASP A C 1
ATOM 664 O O . ASP A 1 80 ? 9.014 -8.137 -13.232 1.00 93.06 80 ASP A O 1
ATOM 668 N N . ALA A 1 81 ? 7.771 -8.233 -15.096 1.00 94.62 81 ALA A N 1
ATOM 669 C CA . ALA A 1 81 ? 7.985 -6.833 -15.465 1.00 94.62 81 ALA A CA 1
ATOM 670 C C . ALA A 1 81 ? 7.373 -5.852 -14.447 1.00 94.62 81 ALA A C 1
ATOM 672 O O . ALA A 1 81 ? 7.974 -4.810 -14.130 1.00 94.62 81 ALA A O 1
ATOM 673 N N . ILE A 1 82 ? 6.202 -6.185 -13.898 1.00 94.19 82 ILE A N 1
ATOM 674 C CA . ILE A 1 82 ? 5.565 -5.424 -12.819 1.00 94.19 82 ILE A CA 1
ATOM 675 C C . ILE A 1 82 ? 6.430 -5.489 -11.560 1.00 94.19 82 ILE A C 1
ATOM 677 O O . ILE A 1 82 ? 6.705 -4.446 -10.962 1.00 94.19 82 ILE A O 1
ATOM 681 N N . HIS A 1 83 ? 6.942 -6.667 -11.200 1.00 90.25 83 HIS A N 1
ATOM 682 C CA . HIS A 1 83 ? 7.795 -6.834 -10.024 1.00 90.25 83 HIS A CA 1
ATOM 683 C C . HIS A 1 83 ? 9.071 -5.979 -10.107 1.00 90.25 83 HIS A C 1
ATOM 685 O O . HIS A 1 83 ? 9.425 -5.267 -9.161 1.00 90.25 83 HIS A O 1
ATOM 691 N N . MET A 1 84 ? 9.715 -5.932 -11.279 1.00 89.50 84 MET A N 1
ATOM 692 C CA . MET A 1 84 ? 10.842 -5.019 -11.518 1.00 89.50 84 MET A CA 1
ATOM 693 C C . MET A 1 84 ? 10.452 -3.539 -11.372 1.00 89.50 84 MET A C 1
ATOM 695 O O . MET A 1 84 ? 11.248 -2.723 -10.892 1.00 89.50 84 MET A O 1
ATOM 699 N N . SER A 1 85 ? 9.239 -3.171 -11.786 1.00 91.50 85 SER A N 1
ATOM 700 C CA . SER A 1 85 ? 8.732 -1.797 -11.684 1.00 91.50 85 SER A CA 1
ATOM 701 C C . SER A 1 85 ? 8.400 -1.401 -10.243 1.00 91.50 85 SER A C 1
ATOM 703 O O . SER A 1 85 ? 8.638 -0.252 -9.863 1.00 91.50 85 SER A O 1
ATOM 705 N N . ILE A 1 86 ? 7.951 -2.345 -9.412 1.00 92.75 86 ILE A N 1
ATOM 706 C CA . ILE A 1 86 ? 7.722 -2.125 -7.976 1.00 92.75 86 ILE A CA 1
ATOM 707 C C . ILE A 1 86 ? 9.023 -1.759 -7.267 1.00 92.75 86 ILE A C 1
ATOM 709 O O . ILE A 1 86 ? 9.042 -0.816 -6.481 1.00 92.75 86 ILE A O 1
ATOM 713 N N . ASN A 1 87 ? 10.140 -2.416 -7.589 1.00 88.94 87 ASN A N 1
ATOM 714 C CA . ASN A 1 87 ? 11.428 -2.049 -6.996 1.00 88.94 87 ASN A CA 1
ATOM 715 C C . ASN A 1 87 ? 11.858 -0.617 -7.382 1.00 88.94 87 ASN A C 1
ATOM 717 O O . ASN A 1 87 ? 12.374 0.145 -6.560 1.00 88.94 87 ASN A O 1
ATOM 721 N N . LYS A 1 88 ? 11.598 -0.203 -8.631 1.00 91.06 88 LYS A N 1
ATOM 722 C CA . LYS A 1 88 ? 11.849 1.185 -9.060 1.00 91.06 88 LYS A CA 1
ATOM 723 C C . LYS A 1 88 ? 10.979 2.182 -8.300 1.00 91.06 88 LYS A C 1
ATOM 725 O O . LYS A 1 88 ? 11.470 3.243 -7.918 1.00 91.06 88 LYS A O 1
ATOM 730 N N . HIS A 1 89 ? 9.720 1.826 -8.052 1.00 91.31 89 HIS A N 1
ATOM 731 C CA . HIS A 1 89 ? 8.822 2.601 -7.206 1.00 91.31 89 HIS A CA 1
ATOM 732 C C . HIS A 1 89 ? 9.352 2.696 -5.771 1.00 91.31 89 HIS A C 1
ATOM 734 O O . HIS A 1 89 ? 9.534 3.787 -5.250 1.00 91.31 89 HIS A O 1
ATOM 740 N N . ASP A 1 90 ? 9.725 1.586 -5.152 1.00 90.06 90 ASP A N 1
ATOM 741 C CA . ASP A 1 90 ? 10.256 1.568 -3.787 1.00 90.06 90 ASP A CA 1
ATOM 742 C C . ASP A 1 90 ? 11.504 2.421 -3.587 1.00 90.06 90 ASP A C 1
ATOM 744 O O . ASP A 1 90 ? 11.652 3.098 -2.570 1.00 90.06 90 ASP A O 1
ATOM 748 N N . THR A 1 91 ? 12.391 2.394 -4.574 1.00 89.25 91 THR A N 1
ATOM 749 C CA . THR A 1 91 ? 13.653 3.137 -4.553 1.00 89.25 91 THR A CA 1
ATOM 750 C C . THR A 1 91 ? 13.523 4.555 -5.096 1.00 89.25 91 THR A C 1
ATOM 752 O O . THR A 1 91 ? 14.523 5.269 -5.141 1.00 89.25 91 THR A O 1
ATOM 755 N N . ALA A 1 92 ? 12.321 4.981 -5.511 1.00 89.62 92 ALA A N 1
ATOM 756 C CA . ALA A 1 92 ? 12.105 6.262 -6.176 1.00 89.62 92 ALA A CA 1
ATOM 757 C C . ALA A 1 92 ? 13.088 6.488 -7.340 1.00 89.62 92 ALA A C 1
ATOM 759 O O . ALA A 1 92 ? 13.592 7.596 -7.503 1.00 89.62 92 ALA A O 1
ATOM 760 N N . SER A 1 93 ? 13.392 5.454 -8.126 1.00 91.31 93 SER A N 1
ATOM 761 C CA . SER A 1 93 ? 14.450 5.485 -9.140 1.00 91.31 93 SER A CA 1
ATOM 762 C C . SER A 1 93 ? 13.914 5.627 -10.572 1.00 91.31 93 SER A C 1
ATOM 764 O O . SER A 1 93 ? 12.711 5.570 -10.842 1.00 91.31 93 SER A O 1
ATOM 766 N N . GLY A 1 94 ? 14.819 5.875 -11.524 1.00 89.25 94 GLY A N 1
ATOM 767 C CA . GLY A 1 94 ? 14.477 6.042 -12.938 1.00 89.25 94 GLY A CA 1
ATOM 768 C C . GLY A 1 94 ? 13.563 7.245 -13.188 1.00 89.25 94 GLY A C 1
ATOM 769 O O . GLY A 1 94 ? 13.817 8.350 -12.712 1.00 89.25 94 GLY A O 1
ATOM 770 N N . THR A 1 95 ? 12.480 7.047 -13.939 1.00 88.69 95 THR A N 1
ATOM 771 C CA . THR A 1 95 ? 11.515 8.120 -14.238 1.00 88.69 95 THR A CA 1
ATOM 772 C C . THR A 1 95 ? 10.771 8.613 -12.999 1.00 88.69 95 THR A C 1
ATOM 774 O O . THR A 1 95 ? 10.368 9.775 -12.963 1.00 88.69 95 THR A O 1
ATOM 777 N N . MET A 1 96 ? 10.647 7.778 -11.963 1.00 86.31 96 MET A N 1
ATOM 778 C CA . MET A 1 96 ? 10.005 8.157 -10.705 1.00 86.31 96 MET A CA 1
ATOM 779 C C . MET A 1 96 ? 10.877 9.097 -9.863 1.00 86.31 96 MET A C 1
ATOM 781 O O . MET A 1 96 ? 10.331 9.827 -9.038 1.00 86.31 96 MET A O 1
ATOM 785 N N . ALA A 1 97 ? 12.194 9.132 -10.100 1.00 88.81 97 ALA A N 1
ATOM 786 C CA . ALA A 1 97 ? 13.150 10.014 -9.420 1.00 88.81 97 ALA A CA 1
ATOM 787 C C . ALA A 1 97 ? 13.128 11.463 -9.920 1.00 88.81 97 ALA A C 1
ATOM 789 O O . ALA A 1 97 ? 13.718 12.337 -9.295 1.00 88.81 97 ALA A O 1
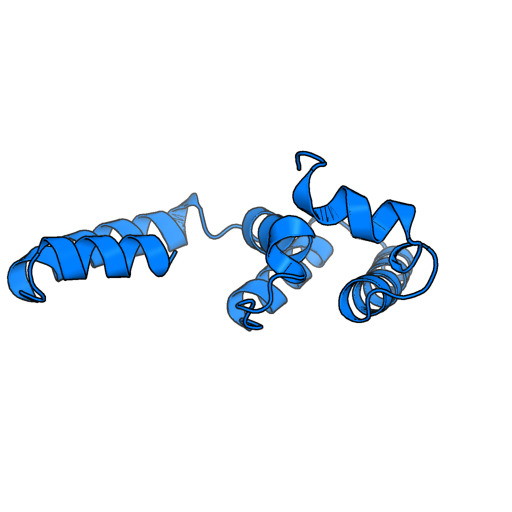ATOM 790 N N . ARG A 1 98 ? 12.507 11.720 -11.079 1.00 92.62 98 ARG A N 1
ATOM 791 C CA . ARG A 1 98 ? 12.546 13.038 -11.724 1.00 92.62 98 ARG A CA 1
ATOM 792 C C . ARG A 1 98 ? 11.940 14.100 -10.810 1.00 92.62 98 ARG A C 1
ATOM 794 O O . ARG A 1 98 ? 10.888 13.867 -10.217 1.00 92.62 98 ARG A O 1
ATOM 801 N N . ASP A 1 99 ? 12.524 15.295 -10.798 1.00 90.75 99 ASP A N 1
ATOM 802 C CA . ASP A 1 99 ? 12.062 16.412 -9.959 1.00 90.75 99 ASP A CA 1
ATOM 803 C C . ASP A 1 99 ? 10.569 16.707 -10.122 1.00 90.75 99 ASP A C 1
ATOM 805 O O . ASP A 1 99 ? 9.868 16.983 -9.150 1.00 90.75 99 ASP A O 1
ATOM 809 N N . THR A 1 100 ? 10.053 16.621 -11.351 1.00 91.38 100 THR A N 1
ATOM 810 C CA . THR A 1 100 ? 8.622 16.788 -11.625 1.00 91.38 100 THR A CA 1
ATOM 811 C C . THR A 1 100 ? 7.786 15.712 -10.945 1.00 91.38 100 THR A C 1
ATOM 813 O O . THR A 1 100 ? 6.793 16.043 -10.306 1.00 91.38 100 THR A O 1
ATOM 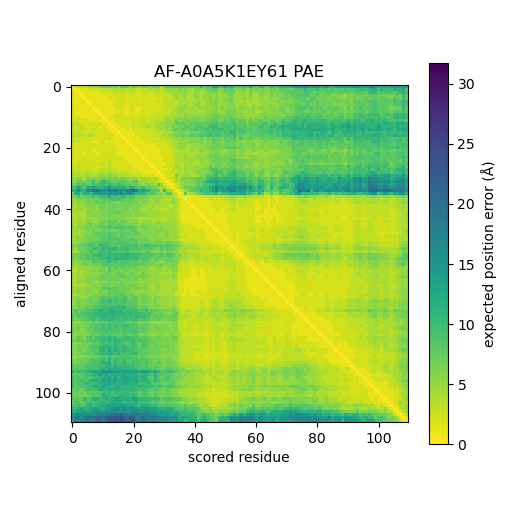816 N N . ALA A 1 101 ? 8.201 14.445 -11.029 1.00 88.75 101 ALA A N 1
ATOM 817 C CA . ALA A 1 101 ? 7.520 13.346 -10.363 1.00 88.75 101 ALA A CA 1
ATOM 818 C C . ALA A 1 101 ? 7.531 13.569 -8.849 1.00 88.75 101 ALA A C 1
ATOM 820 O O . ALA A 1 101 ? 6.466 13.565 -8.243 1.00 88.75 101 ALA A O 1
ATOM 821 N N . VAL A 1 102 ? 8.696 13.863 -8.257 1.00 88.94 102 VAL A N 1
ATOM 822 C CA . VAL A 1 102 ? 8.849 14.112 -6.813 1.00 88.94 102 VAL A CA 1
ATOM 823 C C . VAL A 1 102 ? 7.943 15.246 -6.328 1.00 88.94 102 VAL A C 1
ATOM 825 O O . VAL A 1 102 ? 7.195 15.047 -5.370 1.00 88.94 102 VAL A O 1
ATOM 828 N N . ARG A 1 103 ? 7.939 16.402 -7.009 1.00 89.19 103 ARG A N 1
ATOM 829 C CA . ARG A 1 103 ? 7.079 17.548 -6.652 1.00 89.19 103 ARG A CA 1
ATOM 830 C C . ARG A 1 103 ? 5.583 17.240 -6.758 1.00 89.19 103 ARG A C 1
ATOM 832 O O . ARG A 1 103 ? 4.787 17.857 -6.057 1.00 89.19 103 ARG A O 1
ATOM 839 N N . CYS A 1 104 ? 5.199 16.312 -7.630 1.00 87.50 104 CYS A N 1
ATOM 840 C CA . CYS A 1 104 ? 3.801 15.992 -7.902 1.00 87.50 104 CYS A CA 1
ATOM 841 C C . CYS A 1 104 ? 3.242 14.822 -7.073 1.00 87.50 104 CYS A C 1
ATOM 843 O O . CYS A 1 104 ? 2.032 14.604 -7.089 1.00 87.50 104 CYS A O 1
ATOM 845 N N . ARG A 1 105 ? 4.078 14.092 -6.315 1.00 86.44 105 ARG A N 1
ATOM 846 C CA . ARG A 1 105 ? 3.671 12.889 -5.552 1.00 86.44 105 ARG A CA 1
ATOM 847 C C . ARG A 1 105 ? 2.520 13.116 -4.573 1.00 86.44 105 ARG A C 1
ATOM 849 O O . ARG A 1 105 ? 1.775 12.183 -4.315 1.00 86.44 105 ARG A O 1
ATOM 856 N N . THR A 1 106 ? 2.395 14.319 -4.015 1.00 81.38 106 THR A N 1
ATOM 857 C CA . THR A 1 106 ? 1.374 14.664 -3.010 1.00 81.38 106 THR A CA 1
ATOM 858 C C . THR A 1 106 ? 0.256 15.553 -3.550 1.00 81.38 106 THR A C 1
ATOM 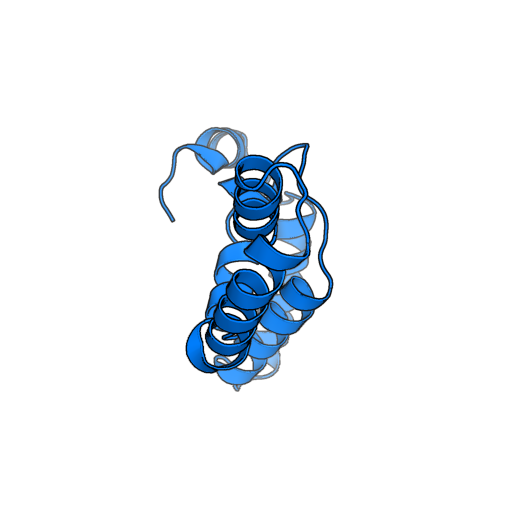860 O O . THR A 1 106 ? -0.734 15.772 -2.856 1.00 81.38 106 THR A O 1
ATOM 863 N N . THR A 1 107 ? 0.407 16.086 -4.764 1.00 81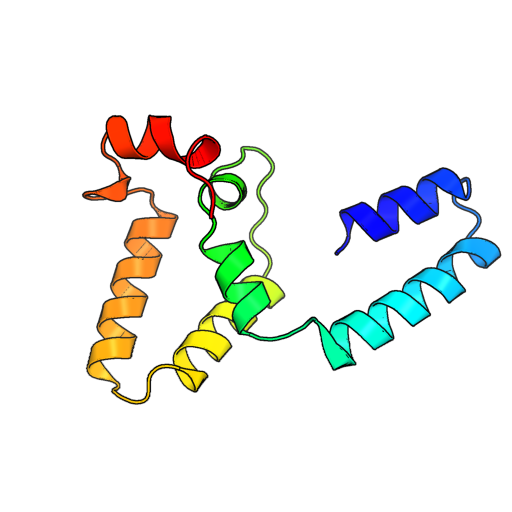.75 107 THR A N 1
ATOM 864 C CA . THR A 1 107 ? -0.539 17.039 -5.365 1.00 81.75 107 THR A CA 1
ATOM 865 C C . THR A 1 107 ? -1.390 16.410 -6.459 1.00 81.75 107 THR A C 1
ATOM 867 O O . THR A 1 107 ? -2.498 16.885 -6.712 1.00 81.75 107 THR A O 1
ATOM 870 N N . MET A 1 108 ? -0.920 15.324 -7.077 1.00 69.88 108 MET A N 1
ATOM 871 C CA . MET A 1 108 ? -1.744 14.525 -7.977 1.00 69.88 108 MET A CA 1
ATOM 872 C C . MET A 1 108 ? -2.696 13.646 -7.166 1.00 69.88 108 MET A C 1
ATOM 874 O O . MET A 1 108 ? -2.290 12.965 -6.225 1.00 69.88 108 MET A O 1
ATOM 878 N N . ARG A 1 109 ? -3.984 13.704 -7.515 1.00 57.69 109 ARG A N 1
ATOM 879 C CA . ARG A 1 109 ? -5.003 12.830 -6.930 1.00 57.69 109 ARG A CA 1
ATOM 880 C C . ARG A 1 109 ? -4.771 11.387 -7.413 1.00 57.69 109 ARG A C 1
ATOM 882 O O . ARG A 1 109 ? -4.336 11.236 -8.555 1.00 57.69 109 ARG A O 1
ATOM 889 N N . PRO A 1 110 ? -5.022 10.375 -6.562 1.00 56.38 110 PRO A N 1
ATOM 890 C CA . PRO A 1 110 ? -5.031 8.980 -6.991 1.00 56.38 110 PRO A CA 1
ATOM 891 C C . PRO A 1 110 ? -6.132 8.711 -8.020 1.00 56.38 110 PRO A C 1
ATOM 893 O O . PRO A 1 110 ? -7.155 9.439 -7.998 1.00 56.38 110 PRO A O 1
#

Solvent-accessible surface area (backbone atoms only — not comparable to full-atom values): 6286 Å² total; per-residue (Å²): 117,60,72,63,53,49,52,49,32,55,76,51,70,66,42,58,88,69,37,49,64,54,50,50,55,50,48,54,47,34,67,74,73,57,67,38,30,62,53,24,30,53,54,62,70,31,52,57,49,58,70,37,93,83,52,72,94,49,67,69,40,52,50,26,27,50,53,30,46,63,73,74,44,86,51,68,69,58,49,54,53,50,54,59,49,50,54,32,57,76,66,42,36,76,79,53,49,36,68,68,44,57,72,37,35,73,72,57,78,133

Radius of gyration: 17.26 Å; Cα contacts (8 Å, |Δi|>4): 68; chains: 1; bounding box: 32×32×46 Å

Sequence (110 aa):
MDRAKEAIRDNMKGKKKLYMPIWKIIDERWSGQLHRPLHAAAYYLNPAIRYLPTFKKDREVEYGMLDCIDVLVSDSKEQDAIHMSINKHDTASGTMARDTAVRCRTTMRP

Secondary structure (DSSP, 8-state):
-HHHHHHHHHHTTT-HHHHHHHHHHHHHHIIIII--HHHHHHHHH-HHHHT-TT----HHHHHHHHHHHHHH---HHHHHHHHHHHHHHHTT-GGGGSHHHHHHTTTS--

pLDDT: mean 89.15, std 7.51, range [56.38, 97.31]

Mean predicted aligned error: 5.61 Å

Organism: NCBI:txid210225